Protein AF-A0A526XNA2-F1 (afdb_monomer)

Sequence (88 aa):
NSYSGWAAAALGFTLGNLALIITGALVGSSGAILSYIMCKGMNRSFISVILGGFGGETSATADDGIERTVKQGSADDAAYLMMNAQKV

Mean predicted aligned error: 10.37 Å

pLDDT: mean 85.68, std 11.43, range [55.06, 96.75]

Structure (mmCIF, N/CA/C/O backbone):
data_AF-A0A526XNA2-F1
#
_entry.id   AF-A0A526XNA2-F1
#
loop_
_atom_site.group_PDB
_atom_site.id
_atom_site.type_symbol
_atom_site.label_atom_id
_atom_site.label_alt_id
_atom_site.label_comp_id
_atom_site.label_asym_id
_atom_site.label_entity_id
_atom_site.label_seq_id
_atom_site.pdbx_PDB_ins_code
_atom_site.Cartn_x
_atom_site.Cartn_y
_atom_site.Cartn_z
_atom_site.occupancy
_atom_site.B_iso_or_equiv
_atom_site.auth_seq_id
_atom_site.auth_comp_id
_atom_site.auth_asym_id
_atom_site.auth_atom_id
_atom_site.pdbx_PDB_model_num
ATOM 1 N N . ASN A 1 1 ? -6.375 -3.068 -0.983 1.00 86.94 1 ASN A N 1
ATOM 2 C CA . ASN A 1 1 ? -5.822 -3.103 0.390 1.00 86.94 1 ASN A CA 1
ATOM 3 C C . ASN A 1 1 ? -6.163 -1.828 1.166 1.00 86.94 1 ASN A C 1
ATOM 5 O O . ASN A 1 1 ? -6.883 -1.918 2.145 1.00 86.94 1 ASN A O 1
ATOM 9 N N . SER A 1 2 ? -5.772 -0.632 0.706 1.00 91.12 2 SER A N 1
ATOM 10 C CA . SER A 1 2 ? -6.079 0.614 1.443 1.00 91.12 2 SER A CA 1
ATOM 11 C C . SER A 1 2 ? -7.573 0.786 1.789 1.00 91.12 2 SER A C 1
ATOM 13 O O . SER A 1 2 ? -7.913 1.044 2.941 1.00 91.12 2 SER A O 1
ATOM 15 N N . TYR A 1 3 ? -8.477 0.533 0.833 1.00 92.25 3 TYR A N 1
ATOM 16 C CA . TYR A 1 3 ? -9.926 0.644 1.055 1.00 92.25 3 TYR A CA 1
ATOM 17 C C . TYR A 1 3 ? -10.476 -0.265 2.164 1.00 92.25 3 TYR A C 1
ATOM 19 O O . TYR A 1 3 ? -11.329 0.178 2.927 1.00 92.25 3 TYR A O 1
ATOM 27 N N . SER A 1 4 ? -9.981 -1.502 2.304 1.00 93.19 4 SER A N 1
ATOM 28 C CA . SER A 1 4 ? -10.439 -2.396 3.377 1.00 93.19 4 SER A CA 1
ATOM 29 C C . SER A 1 4 ? -10.003 -1.903 4.762 1.00 93.19 4 SER A C 1
ATOM 31 O O . SER A 1 4 ? -10.757 -2.058 5.718 1.00 93.19 4 SER A O 1
ATOM 33 N N . GLY A 1 5 ? -8.836 -1.255 4.875 1.00 94.69 5 GLY A N 1
ATOM 34 C CA . GLY A 1 5 ? -8.382 -0.637 6.126 1.00 94.69 5 GLY A CA 1
ATOM 35 C C . GLY A 1 5 ? -9.224 0.578 6.530 1.00 94.69 5 GLY A C 1
ATOM 36 O O . GLY A 1 5 ? -9.699 0.655 7.661 1.00 94.69 5 GLY A O 1
ATOM 37 N N . TRP A 1 6 ? -9.497 1.490 5.590 1.00 94.69 6 TRP A N 1
ATOM 38 C CA . TRP A 1 6 ? -10.360 2.650 5.851 1.00 94.69 6 TRP A CA 1
ATOM 39 C C . TRP A 1 6 ? -11.802 2.253 6.185 1.00 94.69 6 TRP A C 1
ATOM 41 O O . TRP A 1 6 ? -12.404 2.853 7.073 1.00 94.69 6 TRP A O 1
ATOM 51 N N . ALA A 1 7 ? -12.336 1.209 5.544 1.00 95.75 7 ALA A N 1
ATOM 52 C CA . ALA A 1 7 ? -13.645 0.656 5.889 1.00 95.75 7 ALA A CA 1
ATOM 53 C C . ALA A 1 7 ? -13.673 0.111 7.329 1.00 95.75 7 ALA A C 1
ATOM 55 O O . ALA A 1 7 ? -14.599 0.409 8.080 1.00 95.75 7 ALA A O 1
ATOM 56 N N . ALA A 1 8 ? -12.635 -0.622 7.747 1.00 94.06 8 ALA A N 1
ATOM 57 C CA . ALA A 1 8 ? -12.512 -1.104 9.122 1.00 94.06 8 ALA A CA 1
ATOM 58 C C . ALA A 1 8 ? -12.393 0.046 10.139 1.00 94.06 8 ALA A C 1
ATOM 60 O O . ALA A 1 8 ? -13.019 -0.009 11.196 1.00 94.06 8 ALA A O 1
ATOM 61 N N . ALA A 1 9 ? -11.661 1.115 9.805 1.00 94.25 9 ALA A N 1
ATOM 62 C CA . ALA A 1 9 ? -11.558 2.299 10.657 1.00 94.25 9 ALA A CA 1
ATOM 63 C C . ALA A 1 9 ? -12.905 3.028 10.798 1.00 94.25 9 ALA A C 1
ATOM 65 O O . ALA A 1 9 ? -13.289 3.402 11.905 1.00 94.25 9 ALA A O 1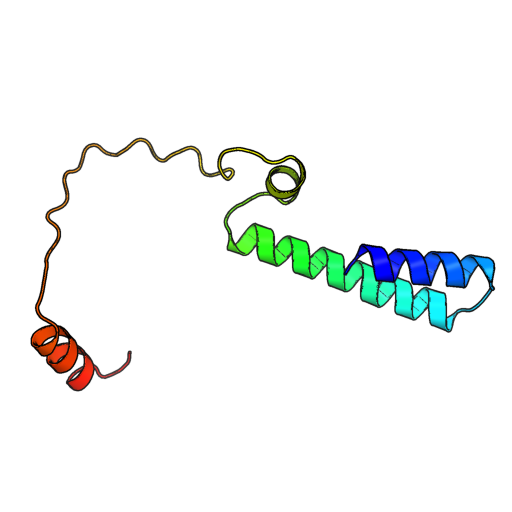
ATOM 66 N N . ALA A 1 10 ? -13.647 3.185 9.695 1.00 94.56 10 ALA A N 1
ATOM 67 C CA . ALA A 1 10 ? -14.983 3.779 9.700 1.00 94.56 10 ALA A CA 1
ATOM 68 C C . ALA A 1 10 ? -15.959 2.962 10.560 1.00 94.56 10 ALA A C 1
ATOM 70 O O . ALA A 1 10 ? -16.658 3.524 11.402 1.00 94.56 10 ALA A O 1
ATOM 71 N N . LEU A 1 11 ? -15.941 1.631 10.426 1.00 95.00 11 LEU A N 1
ATOM 72 C CA . LEU A 1 11 ? -16.707 0.738 11.297 1.00 95.00 11 LEU A CA 1
ATOM 73 C C . LEU A 1 11 ? -16.282 0.877 12.766 1.00 95.00 11 LEU A C 1
ATOM 75 O O . LEU A 1 11 ? -17.132 0.928 13.654 1.00 95.00 11 LEU A O 1
ATOM 79 N N . GLY A 1 12 ? -14.982 1.025 13.030 1.00 94.88 12 GLY A N 1
ATOM 80 C CA . GLY A 1 12 ? -14.449 1.307 14.360 1.00 94.88 12 GLY A CA 1
ATOM 81 C C . GLY A 1 12 ? -15.037 2.574 14.986 1.00 94.88 12 GLY A C 1
ATOM 82 O O . GLY A 1 12 ? -15.428 2.537 16.150 1.00 94.88 12 GLY A O 1
ATOM 83 N N . PHE A 1 13 ? -15.187 3.659 14.218 1.00 94.44 13 PHE A N 1
ATOM 84 C CA . PHE A 1 13 ? -15.866 4.873 14.686 1.00 94.44 13 PHE A CA 1
ATOM 85 C C . PHE A 1 13 ? -17.355 4.646 14.954 1.00 94.44 13 PHE A C 1
ATOM 87 O O . PHE A 1 13 ? -17.850 5.099 15.982 1.00 94.44 13 PHE A O 1
ATOM 94 N N . THR A 1 14 ? -18.062 3.908 14.089 1.00 95.06 14 THR A N 1
ATOM 95 C CA . THR A 1 14 ? -19.493 3.613 14.309 1.00 95.06 14 THR A CA 1
ATOM 96 C C . THR A 1 14 ? -19.747 2.758 15.551 1.00 95.06 14 THR A C 1
ATOM 98 O O . THR A 1 14 ? -20.778 2.907 16.198 1.00 95.06 14 THR A O 1
ATOM 101 N N . LEU A 1 15 ? -18.799 1.886 15.904 1.00 94.88 15 LEU A N 1
ATOM 102 C CA . LEU A 1 15 ? -18.883 0.979 17.051 1.00 94.88 15 LEU A CA 1
ATOM 103 C C . LEU A 1 15 ? -18.191 1.529 18.310 1.00 94.88 15 LEU A C 1
ATOM 105 O O . LEU A 1 15 ? -18.198 0.864 19.342 1.00 94.88 15 LEU A O 1
ATOM 109 N N . GLY A 1 16 ? -17.544 2.697 18.231 1.00 94.94 16 GLY A N 1
ATOM 110 C CA . GLY A 1 16 ? -16.739 3.250 19.326 1.00 94.94 16 GLY A CA 1
ATOM 111 C C . GLY A 1 16 ? -15.534 2.382 19.720 1.00 94.94 16 GLY A C 1
ATOM 112 O O . GLY A 1 16 ? -15.081 2.432 20.861 1.00 94.94 16 GLY A O 1
ATOM 113 N N . ASN A 1 17 ? -15.013 1.560 18.804 1.00 96.38 17 ASN A N 1
ATOM 114 C CA . ASN A 1 17 ? -13.943 0.607 19.084 1.00 96.38 17 ASN A CA 1
ATOM 115 C C . ASN A 1 17 ? -12.575 1.142 18.628 1.00 96.38 17 ASN A C 1
ATOM 117 O O . ASN A 1 17 ? -12.229 1.099 17.446 1.00 96.38 17 ASN A O 1
ATOM 121 N N . LEU A 1 18 ? -11.764 1.578 19.597 1.00 95.06 18 LEU A N 1
ATOM 122 C CA . LEU A 1 18 ? -10.411 2.105 19.381 1.00 95.06 18 LEU A CA 1
ATOM 123 C C . LEU A 1 18 ? -9.472 1.126 18.668 1.00 95.06 18 LEU A C 1
ATOM 125 O O . LEU A 1 18 ? -8.684 1.555 17.827 1.00 95.06 18 LEU A O 1
ATOM 129 N N . ALA A 1 19 ? -9.560 -0.175 18.951 1.00 95.56 19 ALA A N 1
ATOM 130 C CA . ALA A 1 19 ? -8.702 -1.160 18.299 1.00 95.56 19 ALA A CA 1
ATOM 131 C C . ALA A 1 19 ? -8.991 -1.231 16.793 1.00 95.56 19 ALA A C 1
ATOM 133 O O . ALA A 1 19 ? -8.060 -1.223 15.991 1.00 95.56 19 ALA A O 1
ATOM 134 N N . LEU A 1 20 ? -10.268 -1.221 16.398 1.00 94.56 20 LEU A N 1
ATOM 135 C CA . LEU A 1 20 ? -10.677 -1.190 14.988 1.00 94.56 20 LEU A CA 1
ATOM 136 C C . LEU A 1 20 ? -10.284 0.121 14.294 1.00 94.56 20 LEU A C 1
ATOM 138 O O . LEU A 1 20 ? -9.840 0.091 13.149 1.00 94.56 20 LEU A O 1
ATOM 142 N N . ILE A 1 21 ? -10.379 1.257 14.990 1.00 96.00 21 ILE A N 1
ATOM 143 C CA . ILE A 1 21 ? -9.951 2.559 14.456 1.00 96.00 21 ILE A CA 1
ATOM 144 C C . ILE A 1 21 ? -8.445 2.551 14.168 1.00 96.00 21 ILE A C 1
ATOM 146 O O . ILE A 1 21 ? -8.024 2.871 13.057 1.00 96.00 21 ILE A O 1
ATOM 150 N N . ILE A 1 22 ? -7.632 2.152 15.150 1.00 96.69 22 ILE A N 1
ATOM 151 C CA . ILE A 1 22 ? -6.167 2.181 15.044 1.00 96.69 22 ILE A CA 1
ATOM 152 C C . ILE A 1 22 ? -5.683 1.169 14.003 1.00 96.69 22 ILE A C 1
ATOM 154 O O . ILE A 1 22 ? -4.900 1.513 13.117 1.00 96.69 22 ILE A O 1
ATOM 158 N N . THR A 1 23 ? -6.164 -0.073 14.075 1.00 95.88 23 THR A N 1
ATOM 159 C CA . THR A 1 23 ? -5.751 -1.127 13.136 1.00 95.88 23 THR A CA 1
ATOM 160 C C . THR A 1 23 ? -6.240 -0.846 11.717 1.00 95.88 23 THR A C 1
ATOM 162 O O . THR A 1 23 ? -5.477 -1.018 10.767 1.00 95.88 23 THR A O 1
ATOM 165 N N . GLY A 1 24 ? -7.462 -0.329 11.557 1.00 96.12 24 GLY A N 1
ATOM 166 C CA . GLY A 1 24 ? -7.995 0.095 10.266 1.00 96.12 24 GLY A CA 1
ATOM 167 C C . GLY A 1 24 ? -7.184 1.232 9.640 1.00 96.12 24 GLY A C 1
ATOM 168 O O . GLY A 1 24 ? -6.799 1.141 8.474 1.00 96.12 24 GLY A O 1
ATOM 169 N N . ALA A 1 25 ? -6.839 2.265 10.416 1.00 95.94 25 ALA A N 1
ATOM 170 C CA . ALA A 1 25 ? -6.011 3.376 9.942 1.00 95.94 25 ALA A CA 1
ATOM 171 C C . ALA A 1 25 ? -4.584 2.928 9.566 1.00 95.94 25 ALA A C 1
ATOM 173 O O . ALA A 1 25 ? -4.040 3.362 8.545 1.00 95.94 25 ALA A O 1
ATOM 174 N N . LEU A 1 26 ? -3.986 2.016 10.340 1.00 96.25 26 LEU A N 1
ATOM 175 C CA . LEU A 1 26 ? -2.669 1.437 10.055 1.00 96.25 26 LEU A CA 1
ATOM 176 C C . LEU A 1 26 ? -2.670 0.643 8.738 1.00 96.25 26 LEU A C 1
ATOM 178 O O . LEU A 1 26 ? -1.823 0.862 7.872 1.00 96.25 26 LEU A O 1
ATOM 182 N N . VAL A 1 27 ? -3.642 -0.256 8.555 1.00 96.75 27 VAL A N 1
ATOM 183 C CA . VAL A 1 27 ? -3.777 -1.050 7.322 1.00 96.75 27 VAL A CA 1
ATOM 184 C C . VAL A 1 27 ? -4.119 -0.151 6.128 1.00 96.75 27 VAL A C 1
ATOM 186 O O . VAL A 1 27 ? -3.567 -0.324 5.039 1.00 96.75 2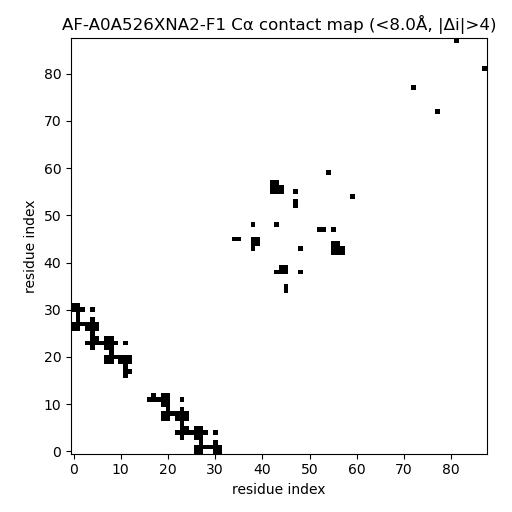7 VAL A O 1
ATOM 189 N N . GLY A 1 28 ? -4.985 0.847 6.329 1.00 96.38 28 GLY A N 1
ATOM 190 C CA . GLY A 1 28 ? -5.403 1.799 5.300 1.00 96.38 28 GLY A CA 1
ATOM 191 C C . GLY A 1 28 ? -4.240 2.629 4.761 1.00 96.38 28 GLY A C 1
ATOM 192 O O . GLY A 1 28 ? -4.026 2.679 3.544 1.00 96.38 28 GLY A O 1
ATOM 193 N N . SER A 1 29 ? -3.451 3.227 5.657 1.00 95.62 29 SER A N 1
ATOM 194 C CA . SER A 1 29 ? -2.264 4.016 5.304 1.00 95.62 29 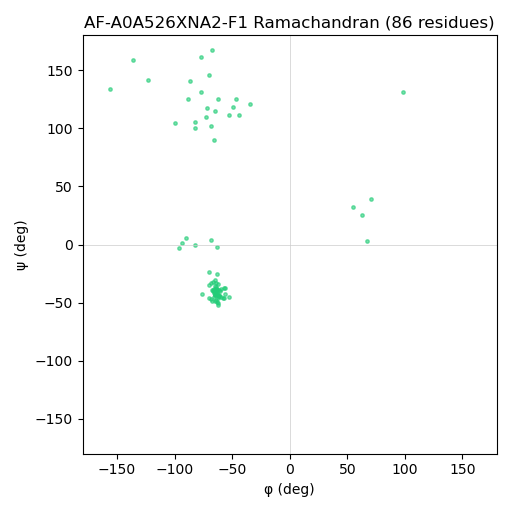SER A CA 1
ATOM 195 C C . SER A 1 29 ? -1.165 3.160 4.665 1.00 95.62 29 SER A C 1
ATOM 197 O O . SER A 1 29 ? -0.652 3.523 3.605 1.00 95.62 29 SER A O 1
ATOM 199 N N . SER A 1 30 ? -0.874 1.981 5.226 1.00 96.06 30 SER A N 1
ATOM 200 C CA . SER A 1 30 ? 0.090 1.025 4.661 1.00 96.06 30 SER A CA 1
ATOM 201 C C . SER A 1 30 ? -0.276 0.617 3.229 1.00 96.06 30 SER A C 1
ATOM 203 O O . SER A 1 30 ? 0.551 0.688 2.317 1.00 96.06 30 SER A O 1
ATOM 205 N N . GLY A 1 31 ? -1.549 0.289 2.984 1.00 93.81 31 GLY A N 1
ATOM 206 C CA . GLY A 1 31 ? -2.022 -0.064 1.648 1.00 93.81 31 GLY A CA 1
ATOM 207 C C . GLY A 1 31 ? -1.919 1.084 0.635 1.00 93.81 31 GLY A C 1
ATOM 208 O O . GLY A 1 31 ? -1.682 0.826 -0.548 1.00 93.81 31 GLY A O 1
ATOM 209 N N . ALA A 1 32 ? -2.086 2.337 1.071 1.00 93.00 32 ALA A N 1
ATOM 210 C CA . ALA A 1 32 ? -1.946 3.507 0.202 1.00 93.00 32 ALA A CA 1
ATOM 211 C C . ALA A 1 32 ? -0.479 3.728 -0.191 1.00 93.00 32 ALA A C 1
ATOM 213 O O . ALA A 1 32 ? -0.169 3.880 -1.372 1.00 93.00 32 ALA A O 1
ATOM 214 N N . ILE A 1 33 ? 0.430 3.654 0.786 1.00 93.88 33 ILE A N 1
ATOM 215 C CA . ILE A 1 33 ? 1.877 3.778 0.566 1.00 93.88 33 ILE A CA 1
ATOM 216 C C . ILE A 1 33 ? 2.389 2.675 -0.360 1.00 93.88 33 ILE A C 1
ATOM 218 O O . ILE A 1 33 ? 3.122 2.975 -1.300 1.00 93.88 33 ILE A O 1
ATOM 222 N N . LEU A 1 34 ? 1.964 1.423 -0.153 1.00 94.00 34 LEU A N 1
ATOM 223 C CA . LEU A 1 34 ? 2.343 0.306 -1.022 1.00 94.00 34 LEU A CA 1
ATOM 224 C C . LEU A 1 34 ? 1.936 0.563 -2.480 1.00 94.00 34 LEU A C 1
ATOM 226 O O . LEU A 1 34 ? 2.736 0.398 -3.398 1.00 94.00 34 LEU A O 1
ATOM 230 N N . SER A 1 35 ? 0.701 1.024 -2.688 1.00 91.31 35 SER A N 1
ATOM 231 C CA . SER A 1 35 ? 0.189 1.331 -4.028 1.00 91.31 35 SER A CA 1
ATOM 232 C C . SER A 1 35 ? 0.983 2.466 -4.683 1.00 91.31 35 SER A C 1
ATOM 234 O O . SER A 1 35 ? 1.297 2.399 -5.869 1.00 91.31 35 SER A O 1
ATOM 236 N N . TYR A 1 36 ? 1.373 3.479 -3.905 1.00 90.19 36 TYR A N 1
ATOM 237 C CA . TYR A 1 36 ? 2.195 4.586 -4.385 1.00 90.19 36 TYR A CA 1
ATOM 238 C C . TYR A 1 36 ? 3.601 4.139 -4.809 1.00 90.19 36 TYR A C 1
ATOM 240 O O . TYR A 1 36 ? 4.037 4.476 -5.910 1.00 90.19 36 TYR A O 1
ATOM 248 N N . ILE A 1 37 ? 4.305 3.356 -3.982 1.00 93.50 37 ILE A N 1
ATOM 249 C CA . ILE A 1 37 ? 5.660 2.895 -4.327 1.00 93.50 37 ILE A CA 1
ATOM 250 C C . ILE A 1 37 ? 5.654 1.929 -5.515 1.00 93.50 37 ILE A C 1
ATOM 252 O O . ILE A 1 37 ? 6.587 1.962 -6.312 1.00 93.50 37 ILE A O 1
ATOM 256 N N . MET A 1 38 ? 4.595 1.128 -5.684 1.00 92.75 38 MET A N 1
ATOM 257 C CA . MET A 1 38 ? 4.417 0.287 -6.870 1.00 92.75 38 MET A CA 1
ATOM 258 C C . MET A 1 38 ? 4.251 1.134 -8.134 1.00 92.75 38 MET A C 1
ATOM 260 O O . MET A 1 38 ? 4.956 0.906 -9.114 1.00 92.75 38 MET A O 1
ATOM 264 N N . CYS A 1 39 ? 3.391 2.158 -8.096 1.00 88.69 39 CYS A N 1
ATOM 265 C CA . CYS A 1 39 ? 3.220 3.082 -9.222 1.00 88.69 39 CYS A CA 1
ATOM 266 C C . CYS A 1 39 ? 4.540 3.795 -9.561 1.00 88.69 39 CYS A C 1
ATOM 268 O O . CYS A 1 39 ? 4.956 3.825 -10.720 1.00 88.69 39 CYS A O 1
ATOM 270 N N . LYS A 1 40 ? 5.257 4.275 -8.536 1.00 87.19 40 LYS A N 1
ATOM 271 C CA . LYS A 1 40 ? 6.568 4.912 -8.694 1.00 87.19 40 LYS A CA 1
ATOM 272 C C . LYS A 1 40 ? 7.610 3.967 -9.303 1.00 87.19 40 LYS A C 1
ATOM 274 O O . LYS A 1 40 ? 8.339 4.385 -10.193 1.00 87.19 40 LYS A O 1
ATOM 279 N N . GLY A 1 41 ? 7.668 2.708 -8.865 1.00 89.38 41 GLY A N 1
ATOM 280 C CA . GLY A 1 41 ? 8.574 1.697 -9.427 1.00 89.38 41 GLY A CA 1
ATOM 281 C C . GLY A 1 41 ? 8.299 1.384 -10.901 1.00 89.38 41 GLY A C 1
ATOM 282 O O . GLY A 1 41 ? 9.207 1.002 -11.629 1.00 89.38 41 GLY A O 1
ATOM 283 N N . MET A 1 42 ? 7.063 1.603 -11.355 1.00 89.56 42 MET A N 1
ATOM 284 C CA . MET A 1 42 ? 6.654 1.468 -12.755 1.00 89.56 42 MET A CA 1
ATOM 285 C C . MET A 1 42 ? 6.805 2.763 -13.568 1.00 89.56 42 MET A C 1
ATOM 287 O O . MET A 1 42 ? 6.359 2.806 -14.715 1.00 89.56 42 MET A O 1
ATOM 291 N N . ASN A 1 43 ? 7.383 3.830 -12.999 1.00 84.94 43 ASN A N 1
ATOM 292 C CA . ASN A 1 43 ? 7.483 5.142 -13.647 1.00 84.94 43 ASN A CA 1
ATOM 293 C C . ASN A 1 43 ? 6.112 5.703 -14.103 1.00 84.94 43 ASN A C 1
ATOM 295 O O . ASN A 1 43 ? 6.001 6.399 -15.115 1.00 84.94 43 ASN A O 1
ATOM 299 N N . ARG A 1 44 ? 5.038 5.387 -13.365 1.00 84.56 44 ARG A N 1
ATOM 300 C CA . ARG A 1 44 ? 3.677 5.876 -13.630 1.00 84.56 44 ARG A CA 1
ATOM 301 C C . ARG A 1 44 ? 3.108 6.596 -12.416 1.00 84.56 44 ARG A C 1
ATOM 303 O O . ARG A 1 44 ? 3.268 6.142 -11.284 1.00 84.56 44 ARG A O 1
ATOM 310 N N . SER A 1 45 ? 2.370 7.681 -12.645 1.00 83.12 45 SER A N 1
ATOM 311 C CA . SER A 1 45 ? 1.599 8.310 -11.575 1.00 83.12 45 SER A CA 1
ATOM 312 C C . SER A 1 45 ? 0.420 7.431 -11.154 1.00 83.12 45 SER A C 1
ATOM 314 O O . SER A 1 45 ? -0.218 6.760 -11.968 1.00 83.12 45 SER A O 1
ATOM 316 N N . PHE A 1 46 ? 0.096 7.467 -9.861 1.00 81.88 46 PHE A N 1
ATOM 317 C CA . PHE A 1 46 ? -1.059 6.765 -9.289 1.00 81.88 46 PHE A CA 1
ATOM 318 C C . PHE A 1 46 ? -2.379 7.153 -9.981 1.00 81.88 46 PHE A C 1
ATOM 320 O O . PHE A 1 46 ? -3.232 6.306 -10.234 1.00 81.88 46 PHE A O 1
ATOM 327 N N . ILE A 1 47 ? -2.512 8.431 -10.353 1.00 82.25 47 ILE A N 1
ATOM 328 C CA . ILE A 1 47 ? -3.670 8.966 -11.082 1.00 82.25 47 ILE A CA 1
ATOM 329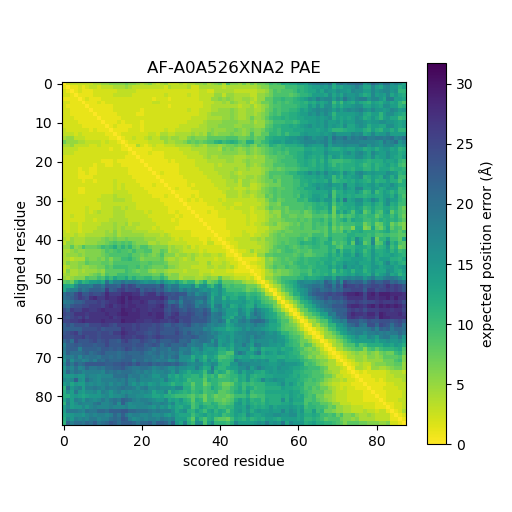 C C . ILE A 1 47 ? -3.760 8.351 -12.486 1.00 82.25 47 ILE A C 1
ATOM 331 O O . ILE A 1 47 ? -4.842 7.934 -12.889 1.00 82.25 47 ILE A O 1
ATOM 335 N N . SER A 1 48 ? -2.635 8.226 -13.201 1.00 82.00 48 SER A N 1
ATOM 336 C CA . SER A 1 48 ? -2.584 7.588 -14.527 1.00 82.00 48 SER A CA 1
ATOM 337 C C . SER A 1 48 ? -3.013 6.117 -14.476 1.00 82.00 48 SER A C 1
ATOM 339 O O . SER A 1 48 ? -3.761 5.660 -15.340 1.00 82.00 48 SER A O 1
ATOM 341 N N . VAL A 1 49 ? -2.618 5.385 -13.427 1.00 84.25 49 VAL A N 1
ATOM 342 C CA . VAL A 1 49 ? -3.016 3.980 -13.238 1.00 84.25 49 VAL A CA 1
ATOM 343 C C . VAL A 1 49 ? -4.522 3.840 -12.981 1.00 84.25 49 VAL A C 1
ATOM 345 O O . VAL A 1 49 ? -5.135 2.924 -13.521 1.00 84.25 49 VAL A O 1
ATOM 348 N N . ILE A 1 50 ? -5.133 4.741 -12.204 1.00 83.62 50 ILE A N 1
ATOM 349 C CA . ILE A 1 50 ? -6.575 4.685 -11.904 1.00 83.62 50 ILE A CA 1
ATOM 350 C C . ILE A 1 50 ? -7.439 5.167 -13.075 1.00 83.62 50 ILE A C 1
ATOM 352 O O . ILE A 1 50 ? -8.457 4.546 -13.364 1.00 83.62 50 ILE A O 1
ATOM 356 N N . LEU A 1 51 ? -7.060 6.257 -13.749 1.00 82.81 51 LEU A N 1
ATOM 357 C CA . LEU A 1 51 ? -7.842 6.816 -14.861 1.00 82.81 51 LEU A CA 1
ATOM 358 C C . LEU A 1 51 ? -7.603 6.111 -16.206 1.00 82.81 51 LEU A C 1
ATOM 360 O O . LEU A 1 51 ? -8.224 6.480 -17.198 1.00 82.81 51 LEU A O 1
ATOM 364 N N . GLY A 1 52 ? -6.729 5.101 -16.260 1.00 71.31 52 GLY A N 1
ATOM 365 C CA . GLY A 1 52 ? -6.458 4.361 -17.494 1.00 71.31 52 GLY A CA 1
ATOM 366 C C . GLY A 1 52 ? -5.684 5.180 -18.529 1.00 71.31 52 GLY A C 1
ATOM 367 O O . GLY A 1 52 ? -5.961 5.095 -19.723 1.00 71.31 52 GLY A O 1
ATOM 368 N N . GLY A 1 53 ? -4.712 5.980 -18.081 1.00 68.31 53 GLY A N 1
ATOM 369 C CA . GLY A 1 53 ? -3.860 6.774 -18.961 1.00 68.31 53 GL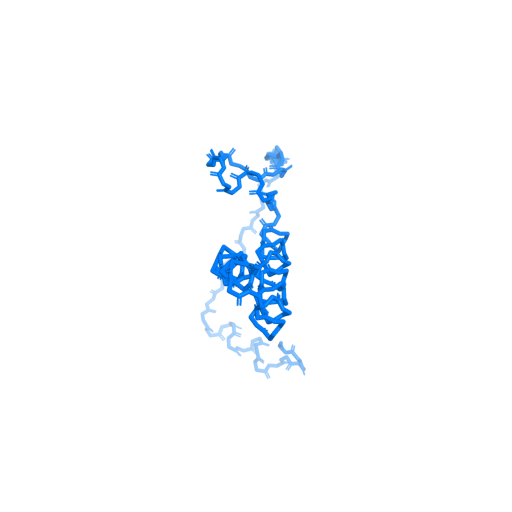Y A CA 1
ATOM 370 C C . GLY A 1 53 ? -3.026 5.898 -19.901 1.00 68.31 53 GLY A C 1
ATOM 371 O O . GLY A 1 53 ? -2.280 5.012 -19.467 1.00 68.31 53 GLY A O 1
ATOM 372 N N . PHE A 1 54 ? -3.135 6.156 -21.205 1.00 60.88 54 PHE A N 1
ATOM 373 C CA . PHE A 1 54 ? -2.224 5.598 -22.198 1.00 60.88 54 PHE A CA 1
ATOM 374 C C . PHE A 1 54 ? -0.874 6.314 -22.058 1.00 60.88 54 PHE A C 1
ATOM 376 O O . PHE A 1 54 ? -0.758 7.494 -22.372 1.00 60.88 54 PHE A O 1
ATOM 383 N N . GLY A 1 55 ? 0.136 5.603 -21.555 1.00 59.38 55 GLY A N 1
ATOM 384 C CA . GLY A 1 55 ? 1.474 6.154 -21.328 1.00 59.38 55 GLY A CA 1
ATOM 385 C C . GLY A 1 55 ? 1.706 6.584 -19.878 1.00 59.38 55 GLY A C 1
ATOM 386 O O . GLY A 1 55 ? 0.884 7.247 -19.248 1.00 59.38 55 GLY A O 1
ATOM 387 N N . GLY A 1 56 ? 2.841 6.153 -19.325 1.00 57.50 56 GLY A N 1
ATOM 388 C CA . GLY A 1 56 ? 3.375 6.779 -18.118 1.00 57.50 56 GLY A CA 1
ATOM 389 C C . GLY A 1 56 ? 3.827 8.203 -18.420 1.00 57.50 56 GLY A C 1
ATOM 390 O O . GLY A 1 56 ? 3.971 8.575 -19.577 1.00 57.50 56 GLY A O 1
ATOM 391 N N . GLU A 1 57 ? 4.104 8.989 -17.384 1.00 57.12 57 GLU A N 1
ATOM 392 C CA . GLU A 1 57 ? 4.602 10.372 -17.508 1.00 57.12 57 GLU A CA 1
ATOM 393 C C . GLU A 1 57 ? 5.976 10.467 -18.193 1.00 57.12 57 GLU A C 1
ATOM 395 O O . GLU A 1 57 ? 6.497 11.554 -18.430 1.00 57.12 57 GLU A O 1
ATOM 400 N N . THR A 1 58 ? 6.567 9.328 -18.554 1.00 55.06 58 THR A N 1
ATOM 401 C CA . THR A 1 58 ? 7.566 9.268 -19.613 1.00 55.06 58 THR A CA 1
ATOM 402 C C . THR A 1 58 ? 6.878 9.626 -20.927 1.00 55.06 58 THR A C 1
ATOM 404 O O . THR A 1 58 ? 6.375 8.749 -21.631 1.00 55.06 58 THR A O 1
ATOM 407 N N . SER A 1 59 ? 6.865 10.926 -21.257 1.00 56.69 59 SER A N 1
ATOM 408 C CA . SER A 1 59 ? 6.841 11.384 -22.648 1.00 56.69 59 SER A CA 1
ATOM 409 C C . SER A 1 59 ? 7.655 10.384 -23.445 1.00 56.69 59 SER A C 1
ATOM 411 O O . SER A 1 59 ? 8.808 10.151 -23.075 1.00 56.69 59 SER A O 1
ATOM 413 N N . ALA A 1 60 ? 7.038 9.738 -24.440 1.00 58.38 60 ALA A N 1
ATOM 414 C CA . ALA A 1 60 ? 7.746 8.835 -25.331 1.00 58.38 60 ALA A CA 1
ATOM 415 C C . ALA A 1 60 ? 9.048 9.541 -25.697 1.00 58.38 60 ALA A C 1
ATOM 417 O O . ALA A 1 60 ? 9.007 10.623 -26.287 1.00 58.38 60 ALA A O 1
ATOM 418 N N . THR A 1 61 ? 10.181 9.012 -25.226 1.00 57.38 61 THR A N 1
ATOM 419 C CA . THR A 1 61 ? 11.478 9.460 -25.711 1.00 57.38 61 THR A CA 1
ATOM 420 C C . THR A 1 61 ? 11.351 9.316 -27.207 1.00 57.38 61 THR A C 1
ATOM 422 O O . THR A 1 61 ? 11.140 8.194 -27.678 1.00 57.38 61 THR A O 1
ATOM 425 N N . ALA A 1 62 ? 11.323 10.451 -27.911 1.00 64.12 62 ALA A N 1
ATOM 426 C CA . ALA A 1 62 ? 11.351 10.456 -29.357 1.00 64.12 62 ALA A CA 1
ATOM 427 C C . ALA A 1 62 ? 12.460 9.481 -29.737 1.00 64.12 62 ALA A C 1
ATOM 429 O O . ALA A 1 62 ? 13.549 9.557 -29.162 1.00 64.12 62 ALA A O 1
ATOM 430 N N . AS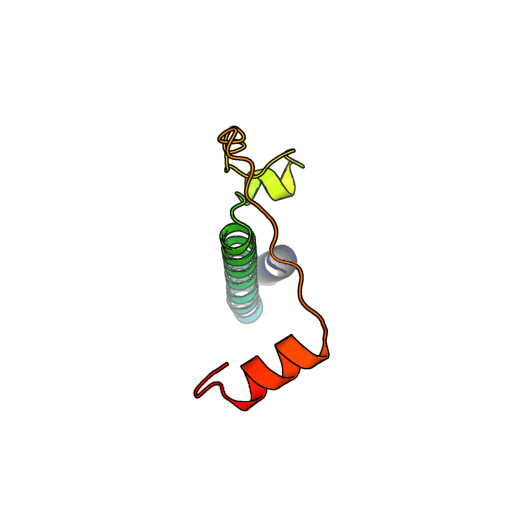P A 1 63 ? 12.122 8.493 -30.565 1.00 68.38 63 ASP A N 1
ATOM 431 C CA . ASP A 1 63 ? 13.108 7.545 -31.049 1.00 68.38 63 ASP A CA 1
ATOM 432 C C . ASP A 1 63 ? 14.290 8.370 -31.555 1.00 68.38 63 ASP A C 1
ATOM 434 O O . ASP A 1 63 ? 14.117 9.232 -32.417 1.00 68.38 63 ASP A O 1
ATOM 438 N N . ASP A 1 64 ? 15.463 8.186 -30.947 1.00 72.25 64 ASP A N 1
ATOM 439 C CA . ASP A 1 64 ? 16.625 9.060 -31.165 1.00 72.25 64 ASP A CA 1
ATOM 440 C C . ASP A 1 64 ? 17.179 8.885 -32.599 1.00 72.25 64 ASP A C 1
ATOM 442 O O . ASP A 1 64 ? 18.227 9.417 -32.951 1.00 72.25 64 ASP A O 1
ATOM 446 N N . GLY A 1 65 ? 16.506 8.073 -33.430 1.00 73.75 65 GLY A N 1
ATOM 447 C CA . GLY A 1 65 ? 16.875 7.712 -34.795 1.00 73.75 65 GLY A CA 1
ATOM 448 C C . GLY A 1 65 ? 18.144 6.866 -34.872 1.00 73.75 65 GLY A C 1
ATOM 449 O O . GLY A 1 65 ? 18.617 6.556 -35.963 1.00 73.75 65 GLY A O 1
ATOM 450 N N . ILE A 1 66 ? 18.725 6.505 -33.724 1.00 79.50 66 ILE A N 1
ATOM 451 C CA . ILE A 1 66 ? 19.966 5.745 -33.644 1.00 79.50 66 ILE A CA 1
ATOM 452 C C . ILE A 1 66 ? 19.636 4.264 -33.808 1.00 79.50 66 ILE A C 1
ATOM 454 O O . ILE A 1 66 ? 19.253 3.583 -32.852 1.00 79.50 66 ILE A O 1
ATOM 458 N N . GLU A 1 67 ? 19.855 3.749 -35.014 1.00 76.12 67 GLU A N 1
ATOM 459 C CA . GLU A 1 67 ? 19.805 2.318 -35.285 1.00 76.12 67 GLU A CA 1
ATOM 460 C C . GLU A 1 67 ? 20.983 1.628 -34.578 1.00 76.12 67 GLU A C 1
ATOM 462 O O . GLU A 1 67 ? 22.144 1.712 -34.983 1.00 76.12 67 GLU A O 1
ATOM 467 N N . ARG A 1 68 ? 20.699 0.986 -33.441 1.00 80.56 68 ARG A N 1
ATOM 468 C CA . ARG A 1 68 ? 21.700 0.235 -32.678 1.00 80.56 68 ARG A CA 1
ATOM 469 C C . ARG A 1 68 ? 21.759 -1.194 -33.196 1.00 80.56 68 ARG A C 1
ATOM 471 O O . ARG A 1 68 ? 20.760 -1.907 -33.187 1.00 80.56 68 ARG A O 1
ATOM 478 N N . THR A 1 69 ? 22.950 -1.648 -33.574 1.00 81.12 69 THR A N 1
ATOM 479 C CA . THR A 1 69 ? 23.167 -3.049 -33.945 1.00 81.12 69 THR A CA 1
ATOM 480 C C . THR A 1 69 ? 22.942 -3.953 -32.731 1.00 81.12 69 THR A C 1
ATOM 482 O O . THR A 1 69 ? 23.692 -3.898 -31.753 1.00 81.12 69 THR A O 1
ATOM 485 N N . VAL A 1 70 ? 21.919 -4.806 -32.792 1.00 81.75 70 VAL A N 1
ATOM 486 C CA . VAL A 1 70 ? 21.680 -5.836 -31.775 1.00 81.75 70 VAL A CA 1
ATOM 487 C C . VAL A 1 70 ? 22.740 -6.924 -31.927 1.00 81.75 70 VAL A C 1
ATOM 489 O O . VAL A 1 70 ? 22.812 -7.594 -32.955 1.00 81.75 70 VAL A O 1
ATOM 492 N N . LYS A 1 71 ? 23.568 -7.116 -30.896 1.00 80.69 71 LYS A N 1
ATOM 493 C CA . LYS A 1 71 ? 24.503 -8.245 -30.840 1.00 80.69 71 LYS A CA 1
ATOM 494 C C . LYS A 1 71 ? 23.755 -9.481 -30.347 1.00 80.69 71 LYS A C 1
ATOM 496 O O . LYS A 1 71 ? 23.429 -9.571 -29.168 1.00 80.69 71 LYS A O 1
ATOM 501 N N . GLN A 1 72 ? 23.459 -10.404 -31.256 1.00 81.88 72 GLN A N 1
ATOM 502 C CA . GLN A 1 72 ? 22.903 -11.716 -30.921 1.00 81.88 72 GLN A CA 1
ATOM 503 C C . GLN A 1 72 ? 24.040 -12.699 -30.605 1.00 81.88 72 GLN A C 1
ATOM 505 O O . GLN A 1 72 ? 25.080 -12.663 -31.259 1.00 81.88 72 GLN A O 1
ATOM 510 N N . GLY A 1 73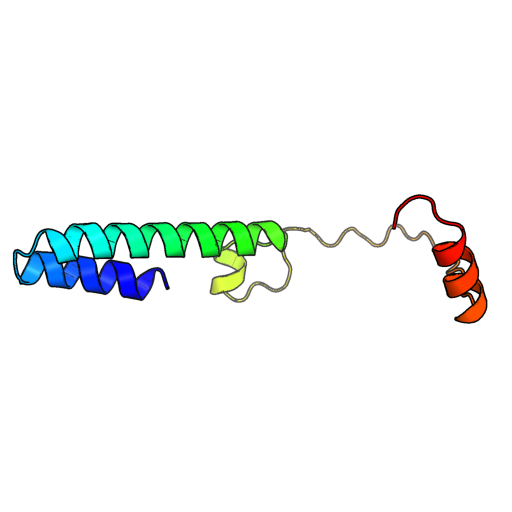 ? 23.846 -13.557 -29.604 1.00 84.19 73 GLY A N 1
ATOM 511 C CA . GLY A 1 73 ? 24.801 -14.591 -29.193 1.00 84.19 73 GLY A CA 1
ATOM 512 C C . GLY A 1 73 ? 24.095 -15.918 -28.917 1.00 84.19 73 GLY A C 1
ATOM 513 O O . GLY A 1 73 ? 22.880 -15.935 -28.698 1.00 84.19 73 GLY A O 1
ATOM 514 N N . SER A 1 74 ? 24.842 -17.024 -28.963 1.00 89.38 74 SER A N 1
ATOM 515 C CA . SER A 1 74 ? 24.311 -18.361 -28.673 1.00 89.38 74 SER A CA 1
ATOM 516 C C . SER A 1 74 ? 24.153 -18.588 -27.162 1.00 89.38 74 SER A C 1
ATOM 518 O O . SER A 1 74 ? 24.746 -17.880 -26.344 1.00 89.38 74 SER A O 1
ATOM 520 N N . ALA A 1 75 ? 23.346 -19.579 -26.769 1.00 88.00 75 ALA A N 1
ATOM 521 C CA . ALA A 1 75 ? 23.182 -19.935 -25.357 1.00 88.00 75 ALA A CA 1
ATOM 522 C C . ALA A 1 75 ? 24.502 -20.411 -24.717 1.00 88.00 75 ALA A C 1
ATOM 524 O O . ALA A 1 75 ? 24.757 -20.103 -23.551 1.00 88.00 75 ALA A O 1
ATOM 525 N N . ASP A 1 76 ? 25.354 -21.097 -25.484 1.00 88.81 76 ASP A N 1
ATOM 526 C CA . ASP A 1 76 ? 26.665 -21.570 -25.029 1.00 88.81 76 ASP A CA 1
ATOM 527 C C . ASP A 1 76 ? 27.610 -20.401 -24.691 1.00 88.81 76 ASP A C 1
ATOM 529 O O . ASP A 1 76 ? 28.301 -20.435 -23.670 1.00 88.81 76 ASP A O 1
ATOM 533 N N . ASP A 1 77 ? 27.574 -19.315 -25.473 1.00 85.44 77 ASP A N 1
ATOM 534 C CA . ASP A 1 77 ? 28.371 -18.105 -25.208 1.00 85.44 77 ASP A CA 1
ATOM 535 C C . ASP A 1 77 ? 27.920 -17.389 -23.927 1.00 85.44 77 ASP A C 1
ATOM 537 O O . ASP A 1 77 ? 28.745 -16.925 -23.134 1.00 85.44 77 ASP A O 1
ATOM 541 N N . ALA A 1 78 ? 26.605 -17.322 -23.691 1.00 87.62 78 ALA A N 1
ATOM 542 C CA . ALA A 1 78 ? 26.049 -16.749 -22.467 1.00 87.62 78 ALA A CA 1
ATOM 543 C C . ALA A 1 78 ? 26.445 -17.575 -21.231 1.00 87.62 78 ALA A C 1
ATOM 545 O O . ALA A 1 78 ? 26.813 -17.005 -20.201 1.00 87.62 78 ALA A O 1
ATOM 546 N N . ALA A 1 79 ? 26.430 -18.908 -21.347 1.00 88.38 79 ALA A N 1
ATOM 547 C CA . ALA A 1 79 ? 26.861 -19.810 -20.284 1.00 88.38 79 ALA A CA 1
ATOM 548 C C . ALA A 1 79 ? 28.354 -19.638 -19.961 1.00 88.38 79 ALA A C 1
ATOM 550 O O . ALA A 1 79 ? 28.723 -19.545 -18.789 1.00 88.38 79 ALA A O 1
ATOM 551 N N . TYR A 1 80 ? 29.207 -19.514 -20.982 1.00 89.56 80 TYR A N 1
ATOM 552 C CA . TYR A 1 80 ? 30.637 -19.267 -20.794 1.00 89.56 80 TYR A CA 1
ATOM 553 C C . TYR A 1 80 ? 30.917 -17.919 -20.108 1.00 89.56 80 TYR A C 1
ATOM 555 O O . TYR A 1 80 ? 31.743 -17.843 -19.194 1.00 89.56 80 TYR A O 1
ATOM 563 N N . LEU A 1 81 ? 30.201 -16.859 -20.498 1.00 90.31 81 LEU A N 1
ATOM 564 C CA . LEU A 1 81 ? 30.297 -15.534 -19.876 1.00 90.31 81 LEU A CA 1
ATOM 565 C C . LEU A 1 81 ? 29.856 -15.543 -18.409 1.00 90.31 81 LEU A C 1
ATOM 567 O O . LEU A 1 81 ? 30.535 -14.954 -17.569 1.00 90.31 81 LEU A O 1
ATOM 571 N N . MET A 1 82 ? 28.760 -16.234 -18.084 1.00 89.62 82 MET A N 1
ATOM 572 C CA . MET A 1 82 ? 28.291 -16.350 -16.700 1.00 89.62 82 MET A CA 1
ATOM 573 C C . MET A 1 82 ? 29.212 -17.215 -15.834 1.00 89.62 82 MET A C 1
ATOM 575 O O . MET A 1 82 ? 29.415 -16.890 -14.668 1.00 89.62 82 MET A O 1
ATOM 579 N N . MET A 1 83 ? 29.820 -18.269 -16.390 1.00 90.81 83 MET A N 1
ATOM 580 C CA . MET A 1 83 ? 30.766 -19.126 -15.664 1.00 90.81 83 MET A CA 1
ATOM 581 C C . MET A 1 83 ? 32.039 -18.378 -15.244 1.00 90.81 83 MET A C 1
ATOM 583 O O . MET A 1 83 ? 32.587 -18.645 -14.177 1.00 90.81 83 MET A O 1
ATOM 587 N N . ASN A 1 84 ? 32.513 -17.448 -16.074 1.00 92.50 84 ASN A N 1
ATOM 588 C CA . ASN A 1 84 ? 33.732 -16.681 -15.811 1.00 92.50 84 ASN A CA 1
ATOM 589 C C . ASN A 1 84 ? 33.467 -15.335 -15.110 1.00 92.50 84 ASN A C 1
ATOM 591 O O . ASN A 1 84 ? 34.405 -14.576 -14.856 1.00 92.50 84 ASN A O 1
ATOM 595 N N . ALA A 1 85 ? 32.211 -15.015 -14.786 1.00 93.12 85 ALA A N 1
ATOM 596 C CA . ALA A 1 85 ? 31.865 -13.791 -14.080 1.00 93.12 85 ALA A CA 1
ATOM 597 C C . ALA A 1 85 ? 32.190 -13.9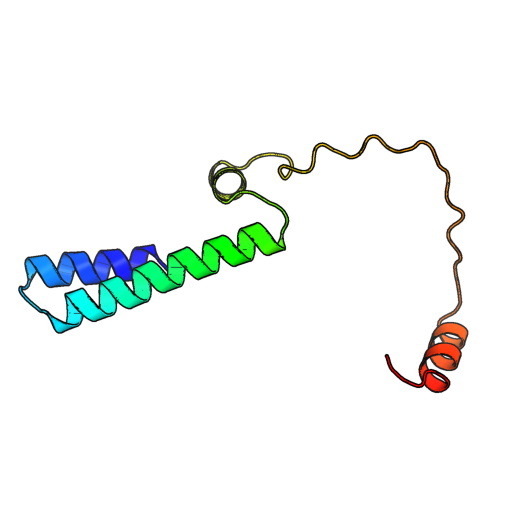07 -12.581 1.00 93.12 85 ALA A C 1
ATOM 599 O O . ALA A 1 85 ? 31.784 -14.849 -11.907 1.00 93.12 85 ALA A O 1
ATOM 600 N N . GLN A 1 86 ? 32.872 -1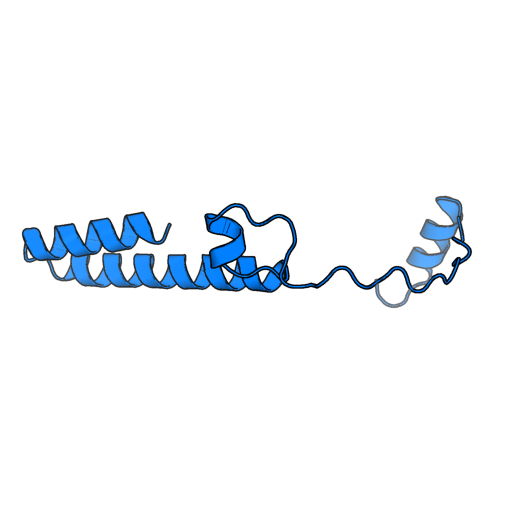2.901 -12.024 1.00 87.81 86 GLN A N 1
ATOM 601 C CA . GLN A 1 86 ? 33.103 -12.815 -10.573 1.00 87.81 86 GLN A CA 1
ATOM 602 C C . GLN A 1 86 ? 31.823 -12.507 -9.776 1.00 87.81 86 GLN A C 1
ATOM 604 O O . GLN A 1 86 ? 31.758 -12.801 -8.583 1.00 87.81 86 GLN A O 1
ATOM 609 N N . LYS A 1 87 ? 30.822 -11.890 -10.415 1.00 83.94 87 LYS A N 1
ATOM 610 C CA . LYS A 1 87 ? 29.513 -11.570 -9.839 1.00 83.94 87 LYS A CA 1
ATOM 611 C C . LYS A 1 87 ? 28.493 -11.436 -10.966 1.00 83.94 87 LYS A C 1
ATOM 613 O O . LYS A 1 87 ? 28.777 -10.759 -11.953 1.00 83.94 87 LYS A O 1
ATOM 618 N N . VAL A 1 88 ? 27.336 -12.064 -10.789 1.00 77.31 88 VAL A N 1
ATOM 619 C CA . VAL A 1 88 ? 26.159 -11.944 -11.662 1.00 77.31 88 VAL A CA 1
ATOM 620 C C . VAL A 1 88 ? 25.091 -11.143 -10.931 1.00 77.31 88 VAL A C 1
ATOM 622 O O . VAL A 1 88 ? 24.975 -11.326 -9.695 1.00 77.31 88 VAL A O 1
#

Secondary structure (DSSP, 8-state):
-HHHHHHHHHHHHHTT-HHHHHHHHHHHHHHHHHHHHHHHHTT--HHHHHHT-SS-SS----------------HHHHHHHHHT-S--

Radius of gyration: 23.58 Å; Cα contacts (8 Å, |Δi|>4): 75; chains: 1; bounding box: 53×33×55 Å

Foldseek 3Di:
DLVQLCVQLVVCVVVVNPVSVVRSNVSNVVVVVVLQVVCVVVQAGSVCVVVVPDDGVPPPPPPPPDDDDDDDDDPVVVVVVVVPDPDD

Solvent-accessible surface area (backbone atoms only — not comparable to full-atom values): 5183 Å² total; per-residue (Å²): 102,23,66,62,12,45,51,39,18,53,51,11,61,79,68,71,35,64,68,38,30,53,52,10,47,51,43,16,51,52,32,47,54,51,53,46,52,53,25,53,76,68,55,26,51,62,65,38,68,74,75,66,49,89,64,45,81,60,67,76,74,70,78,84,78,72,86,72,86,82,84,83,79,57,72,69,58,53,50,54,53,59,70,72,44,96,71,133